Protein AF-A0A5K0WWY9-F1 (afdb_monomer_lite)

Organism: NCBI:txid210225

Radius of gyration: 15.37 Å; chains: 1; bounding box: 32×21×43 Å

Structure (mmCIF, N/CA/C/O backbone):
data_AF-A0A5K0WWY9-F1
#
_entry.id   AF-A0A5K0WWY9-F1
#
loop_
_atom_site.group_PDB
_atom_site.id
_atom_site.type_symbol
_atom_site.label_atom_id
_atom_site.label_alt_id
_atom_site.label_comp_id
_atom_site.label_asym_id
_atom_site.label_entity_id
_atom_site.label_seq_id
_atom_site.pdbx_PDB_ins_code
_atom_site.Cartn_x
_atom_site.Cartn_y
_atom_site.Cartn_z
_atom_site.occupancy
_atom_site.B_iso_or_equiv
_atom_site.auth_seq_id
_atom_site.auth_comp_id
_atom_site.auth_asym_id
_atom_site.auth_atom_id
_atom_site.pdbx_PDB_model_num
ATOM 1 N N . VAL A 1 1 ? 4.538 -7.293 -25.663 1.00 93.12 1 VAL A N 1
ATOM 2 C CA . VAL A 1 1 ? 4.011 -6.211 -24.795 1.00 93.12 1 VAL A CA 1
ATOM 3 C C . VAL A 1 1 ? 5.201 -5.432 -24.266 1.00 93.12 1 VAL A C 1
ATOM 5 O O . VAL A 1 1 ? 6.180 -6.070 -23.899 1.00 93.12 1 VAL A O 1
ATOM 8 N N . THR A 1 2 ? 5.145 -4.101 -24.273 1.00 95.62 2 THR A N 1
ATOM 9 C CA . THR A 1 2 ? 6.229 -3.233 -23.781 1.00 95.62 2 THR A CA 1
ATOM 10 C C . THR A 1 2 ? 5.798 -2.602 -22.461 1.00 95.62 2 THR A C 1
ATOM 12 O O . THR A 1 2 ? 4.670 -2.127 -22.364 1.00 95.62 2 THR A O 1
ATOM 15 N N . TYR A 1 3 ? 6.675 -2.603 -21.456 1.00 95.00 3 TYR A N 1
ATOM 16 C CA . TYR A 1 3 ? 6.398 -2.040 -20.132 1.00 95.00 3 TYR A CA 1
ATOM 17 C C . TYR A 1 3 ? 7.258 -0.798 -19.875 1.00 95.00 3 TYR A C 1
ATOM 19 O O . TYR A 1 3 ? 8.442 -0.790 -20.201 1.00 95.00 3 TYR A O 1
ATOM 27 N N . GLN A 1 4 ? 6.674 0.231 -19.256 1.00 96.31 4 GLN A N 1
ATOM 28 C CA . GLN A 1 4 ? 7.391 1.422 -18.790 1.00 96.31 4 GLN A CA 1
ATOM 29 C C . GLN A 1 4 ? 7.936 1.185 -17.380 1.00 96.31 4 GLN A C 1
ATOM 31 O O . GLN A 1 4 ? 7.170 0.863 -16.473 1.00 96.31 4 GLN A O 1
ATOM 36 N N . THR A 1 5 ? 9.241 1.373 -17.182 1.00 95.75 5 THR A N 1
ATOM 37 C CA . THR A 1 5 ? 9.944 0.927 -15.966 1.00 95.75 5 THR A CA 1
ATOM 38 C C . THR A 1 5 ? 10.241 2.028 -14.949 1.00 95.75 5 THR A C 1
ATOM 40 O O . THR A 1 5 ? 10.700 1.722 -13.852 1.00 95.75 5 THR A O 1
ATOM 43 N N . GLU A 1 6 ? 9.972 3.295 -15.271 1.00 96.56 6 GLU A N 1
ATOM 44 C CA . GLU A 1 6 ? 10.393 4.464 -14.475 1.00 96.56 6 GLU A CA 1
ATOM 45 C C . GLU A 1 6 ? 9.948 4.423 -13.002 1.00 96.56 6 GLU A C 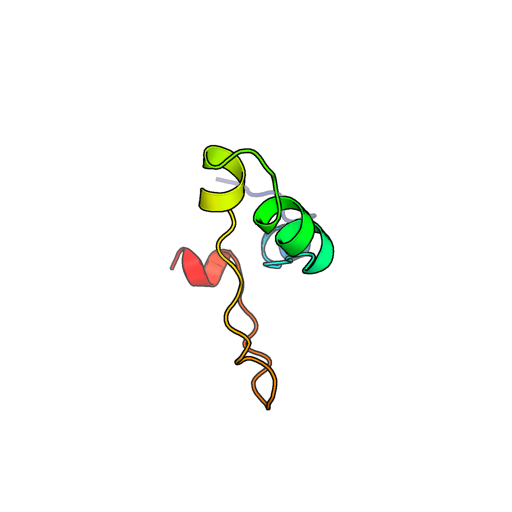1
ATOM 47 O O . GLU A 1 6 ? 10.671 4.896 -12.138 1.00 96.56 6 GLU A O 1
ATOM 52 N N . SER A 1 7 ? 8.798 3.807 -12.696 1.00 94.00 7 SER A N 1
ATOM 53 C CA . SER A 1 7 ? 8.229 3.724 -11.335 1.00 94.00 7 SER A CA 1
ATOM 54 C C . SER A 1 7 ? 8.227 2.311 -10.738 1.00 94.00 7 SER A C 1
ATOM 56 O O . SER A 1 7 ? 7.526 2.049 -9.761 1.00 94.00 7 SER A O 1
ATOM 58 N N . PHE A 1 8 ? 8.964 1.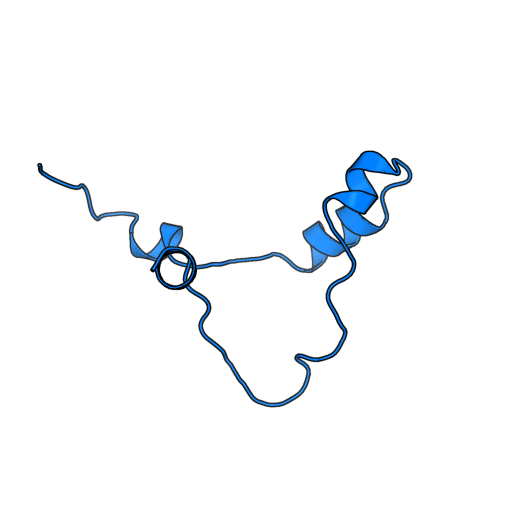360 -11.320 1.00 94.00 8 PHE A N 1
ATOM 59 C CA . PHE A 1 8 ? 8.920 -0.041 -10.876 1.00 94.00 8 PHE A CA 1
ATOM 60 C C . PHE A 1 8 ? 9.404 -0.228 -9.437 1.00 94.00 8 PHE A C 1
ATOM 62 O O . PHE A 1 8 ? 8.777 -0.970 -8.685 1.00 94.00 8 PHE A O 1
ATOM 69 N N . LEU A 1 9 ? 10.486 0.448 -9.042 1.00 91.81 9 LEU A N 1
ATOM 70 C CA . LEU A 1 9 ? 11.030 0.330 -7.687 1.00 91.81 9 LEU A CA 1
ATOM 71 C C . LEU A 1 9 ? 10.065 0.895 -6.641 1.00 91.81 9 LEU A C 1
ATOM 73 O O . LEU A 1 9 ? 9.799 0.226 -5.644 1.00 91.81 9 LEU A O 1
ATOM 77 N N . ASP A 1 10 ? 9.490 2.068 -6.907 1.00 90.75 10 ASP A N 1
ATOM 78 C CA . ASP A 1 10 ? 8.533 2.710 -6.004 1.00 90.75 10 ASP A CA 1
ATOM 79 C C . ASP A 1 10 ? 7.259 1.878 -5.855 1.00 90.75 10 ASP A C 1
ATOM 81 O O . ASP A 1 10 ? 6.800 1.642 -4.741 1.00 90.75 10 ASP A O 1
ATOM 85 N N . LYS A 1 11 ? 6.728 1.348 -6.966 1.00 92.12 11 LYS A N 1
ATOM 86 C CA . LYS A 1 11 ? 5.549 0.467 -6.956 1.00 92.12 11 LYS A CA 1
ATOM 87 C C . LYS A 1 11 ? 5.807 -0.873 -6.278 1.00 92.12 11 LYS A C 1
ATOM 89 O O . LYS A 1 11 ? 4.873 -1.476 -5.761 1.00 92.12 11 LYS A O 1
ATOM 94 N N . ASN A 1 12 ? 7.044 -1.365 -6.309 1.00 91.56 12 ASN A N 1
ATOM 95 C CA . ASN A 1 12 ? 7.385 -2.643 -5.697 1.00 91.56 12 ASN A CA 1
ATOM 96 C C . ASN A 1 12 ? 7.686 -2.524 -4.195 1.00 91.56 12 ASN A C 1
ATOM 98 O O . ASN A 1 12 ? 7.730 -3.539 -3.494 1.00 91.56 12 ASN A O 1
ATOM 102 N N . ARG A 1 13 ? 7.894 -1.304 -3.689 1.00 88.94 13 ARG A N 1
ATOM 103 C CA . ARG A 1 13 ? 8.148 -1.051 -2.275 1.00 88.94 13 ARG A CA 1
ATOM 104 C C . ARG A 1 13 ? 6.835 -1.113 -1.499 1.00 88.94 13 ARG A C 1
ATOM 106 O O . ARG A 1 13 ? 5.979 -0.247 -1.623 1.00 88.94 13 ARG A O 1
ATOM 113 N N . ASP A 1 14 ? 6.703 -2.135 -0.666 1.00 82.94 14 ASP A N 1
ATOM 114 C CA . ASP A 1 14 ? 5.562 -2.330 0.232 1.00 82.94 14 A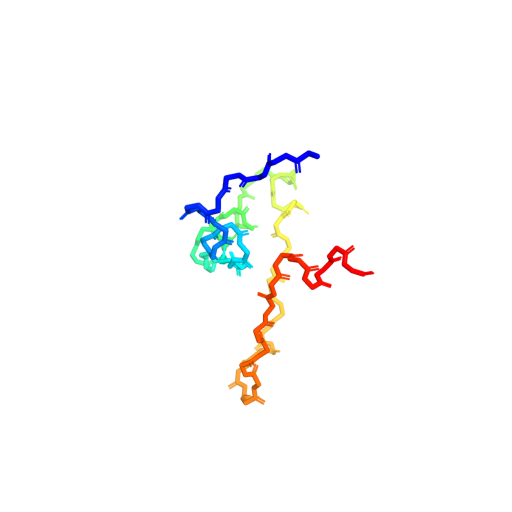SP A CA 1
ATOM 115 C C . ASP A 1 14 ? 5.678 -1.381 1.439 1.00 82.94 14 ASP A C 1
ATOM 117 O O . ASP A 1 14 ? 6.057 -1.776 2.542 1.00 82.94 14 ASP A O 1
ATOM 121 N N . TYR A 1 15 ? 5.473 -0.084 1.199 1.00 80.69 15 TYR A N 1
ATOM 122 C CA . TYR A 1 15 ? 5.599 0.956 2.215 1.00 80.69 15 TYR A CA 1
ATOM 123 C C . TYR A 1 15 ? 4.279 1.152 2.966 1.00 80.69 15 TYR A C 1
ATOM 125 O O . TYR A 1 15 ? 3.261 1.504 2.374 1.00 80.69 15 TYR A O 1
ATOM 133 N N . VAL A 1 16 ? 4.319 0.978 4.288 1.00 79.81 16 VAL A N 1
ATOM 134 C CA . VAL A 1 16 ? 3.200 1.270 5.189 1.00 79.81 16 VAL A CA 1
ATOM 135 C C . VAL A 1 16 ? 3.645 2.332 6.187 1.00 79.81 16 VAL A C 1
ATOM 137 O O . VAL A 1 16 ? 4.616 2.142 6.921 1.00 79.81 16 VAL A O 1
ATOM 140 N N . VAL A 1 17 ? 2.922 3.453 6.233 1.00 85.56 17 VAL A N 1
ATOM 141 C CA . VAL A 1 17 ? 3.107 4.468 7.277 1.00 85.56 17 VAL A CA 1
ATOM 142 C C . VAL A 1 17 ? 2.393 3.981 8.531 1.00 85.56 17 VAL A C 1
ATOM 144 O O . VAL A 1 17 ? 1.163 3.981 8.588 1.00 85.56 17 VAL A O 1
ATOM 147 N N . VAL A 1 18 ? 3.166 3.575 9.537 1.00 84.94 18 VAL A N 1
ATOM 148 C CA . VAL A 1 18 ? 2.638 3.046 10.807 1.00 84.94 18 VAL A CA 1
ATOM 149 C C . VAL A 1 18 ? 1.669 4.032 11.469 1.00 84.94 18 VAL A C 1
ATOM 151 O O . VAL A 1 18 ? 0.627 3.629 11.973 1.00 84.94 18 VAL A O 1
ATOM 154 N N . GLU A 1 19 ? 1.960 5.333 11.405 1.00 88.50 19 GLU A N 1
ATOM 155 C CA . GLU A 1 19 ? 1.093 6.381 11.954 1.00 88.50 19 GLU A CA 1
ATOM 156 C C . GLU A 1 19 ? -0.293 6.409 11.293 1.00 88.50 19 GLU A C 1
ATOM 158 O O . GLU A 1 19 ? -1.306 6.381 11.990 1.00 88.50 19 GLU A O 1
ATOM 163 N N . HIS A 1 20 ? -0.354 6.396 9.955 1.00 90.94 20 HIS A N 1
ATOM 164 C CA . HIS A 1 20 ? -1.628 6.372 9.231 1.00 90.94 20 HIS A CA 1
ATOM 165 C C . HIS A 1 20 ? -2.415 5.103 9.535 1.00 90.94 20 HIS A C 1
ATOM 167 O O . HIS A 1 20 ? -3.628 5.159 9.723 1.00 90.94 20 HIS A O 1
ATOM 173 N N . HIS A 1 21 ? -1.725 3.965 9.610 1.00 88.88 21 HIS A N 1
ATOM 174 C CA . HIS A 1 21 ? -2.356 2.708 9.971 1.00 88.88 21 HIS A CA 1
ATOM 175 C C . HIS A 1 21 ? -3.006 2.806 11.359 1.00 88.88 21 HIS A C 1
ATOM 177 O O . HIS A 1 21 ? -4.200 2.557 11.494 1.00 88.88 21 HIS A O 1
ATOM 183 N N . ASN A 1 22 ? -2.260 3.252 12.373 1.00 89.31 22 ASN A N 1
ATOM 184 C CA . ASN A 1 22 ? -2.756 3.392 13.745 1.00 89.31 22 ASN A CA 1
ATOM 185 C C . ASN A 1 22 ? -3.927 4.382 13.856 1.00 89.31 22 ASN A C 1
ATOM 187 O O . ASN A 1 22 ? -4.904 4.122 14.566 1.00 89.31 22 ASN A O 1
ATOM 191 N N . LEU A 1 23 ? -3.864 5.499 13.126 1.00 91.44 23 LEU A N 1
ATOM 192 C CA . LEU A 1 23 ? -4.960 6.462 13.051 1.00 91.44 23 LEU A CA 1
ATOM 193 C C . LEU A 1 23 ? -6.241 5.809 12.510 1.00 91.44 23 LEU A C 1
ATOM 195 O O . LEU A 1 23 ? -7.309 5.978 13.094 1.00 91.44 23 LEU A O 1
ATOM 199 N N . MET A 1 24 ? -6.139 5.018 11.441 1.00 92.62 24 MET A N 1
ATOM 200 C CA . MET A 1 24 ? -7.293 4.332 10.851 1.00 92.62 24 MET A CA 1
ATOM 201 C C . MET A 1 24 ? -7.812 3.191 11.738 1.00 92.62 24 MET A C 1
ATOM 203 O O . MET A 1 24 ? -9.027 3.043 11.877 1.00 92.62 24 MET A O 1
ATOM 207 N N . SER A 1 25 ? -6.923 2.448 12.407 1.00 91.56 25 SER A N 1
ATOM 208 C CA . SER A 1 25 ? -7.281 1.409 13.387 1.00 91.56 25 SER A CA 1
ATOM 209 C C . SER A 1 25 ? -8.067 1.963 14.581 1.00 91.56 25 SER A C 1
ATOM 211 O O . SER A 1 25 ? -8.929 1.277 15.120 1.00 91.56 25 SER A O 1
ATOM 213 N N . SER A 1 26 ? -7.789 3.204 14.998 1.00 92.88 26 SER A N 1
ATOM 214 C CA . SER A 1 26 ? -8.465 3.875 16.124 1.00 92.88 26 SER A CA 1
ATOM 215 C C . SER A 1 26 ? -9.757 4.609 15.739 1.00 92.88 26 SER A C 1
ATOM 217 O O . SER A 1 26 ? -10.368 5.288 16.570 1.00 92.88 26 SER A O 1
ATOM 219 N N . SER A 1 27 ? -10.197 4.4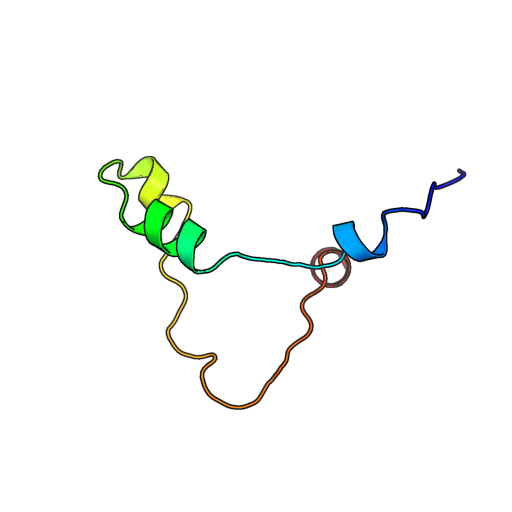82 14.483 1.00 93.38 27 SER A N 1
ATOM 220 C CA . SER A 1 27 ? -11.422 5.116 14.003 1.00 93.38 27 SER A CA 1
ATOM 221 C C . SER A 1 27 ? -12.645 4.675 14.812 1.00 93.38 27 SER A C 1
ATOM 223 O O . SER A 1 27 ? -12.843 3.499 15.103 1.00 93.38 27 SER A O 1
ATOM 225 N N . LYS A 1 28 ? -13.536 5.627 15.116 1.00 94.50 28 LYS A N 1
ATOM 226 C CA . LYS A 1 28 ? -14.829 5.346 15.769 1.00 94.50 28 LYS A CA 1
ATOM 227 C C . LYS A 1 28 ? -15.796 4.571 14.863 1.00 94.50 28 LYS A C 1
ATOM 229 O O . LYS A 1 28 ? -16.791 4.039 15.346 1.00 94.50 28 LYS A O 1
ATOM 234 N N . CYS A 1 29 ? -15.539 4.538 13.553 1.00 95.38 29 CYS A N 1
ATOM 235 C CA . CYS A 1 29 ? -16.315 3.748 12.606 1.00 95.38 29 CYS A CA 1
ATOM 236 C C . CYS A 1 29 ? -15.784 2.313 12.588 1.00 95.38 29 CYS A C 1
ATOM 238 O O . CYS A 1 29 ? -14.672 2.067 12.121 1.00 95.38 29 CYS A O 1
ATOM 240 N N . THR A 1 30 ? -16.602 1.367 13.048 1.00 92.25 30 THR A N 1
ATOM 241 C CA . THR A 1 30 ? -16.239 -0.056 13.140 1.00 92.25 30 THR A CA 1
ATOM 242 C C . THR A 1 30 ? -15.845 -0.657 11.792 1.00 92.25 30 THR A C 1
ATOM 244 O O . THR A 1 30 ? -14.928 -1.469 11.740 1.00 92.25 30 THR A O 1
ATOM 247 N N . PHE A 1 31 ? -16.475 -0.219 10.695 1.00 93.81 31 PHE A N 1
ATOM 248 C CA . PHE A 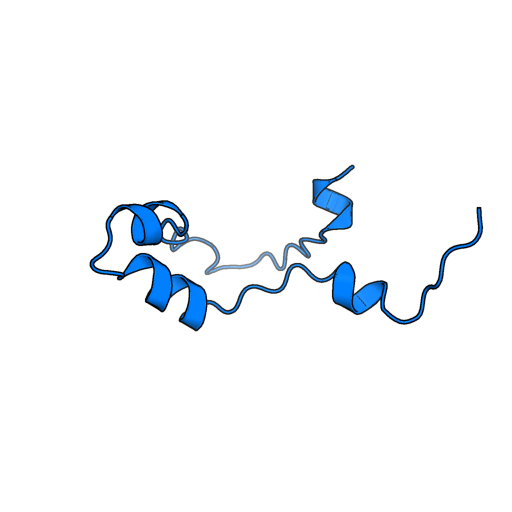1 31 ? -16.096 -0.634 9.343 1.00 93.81 31 PHE A CA 1
ATOM 249 C C . PHE A 1 31 ? -14.661 -0.219 9.004 1.00 93.81 31 PHE A C 1
ATOM 251 O O . PHE A 1 31 ? -13.883 -1.038 8.530 1.00 93.81 31 PHE A O 1
ATOM 258 N N . ILE A 1 32 ? -14.289 1.033 9.292 1.00 92.75 32 ILE A N 1
ATOM 259 C CA . ILE A 1 32 ? -12.944 1.544 9.004 1.00 92.75 32 ILE A CA 1
ATOM 260 C C . ILE A 1 32 ? -11.916 0.869 9.912 1.00 92.75 32 ILE A C 1
ATOM 262 O O . ILE A 1 32 ? -10.928 0.351 9.407 1.00 92.75 32 ILE A O 1
ATOM 266 N N . ALA A 1 33 ? -12.164 0.809 11.222 1.00 91.75 33 ALA A N 1
ATOM 267 C CA . ALA A 1 33 ? -11.259 0.143 12.158 1.00 91.75 33 ALA A CA 1
ATOM 268 C C . ALA A 1 33 ? -11.039 -1.340 11.795 1.00 91.75 33 ALA A C 1
ATOM 270 O O . ALA A 1 33 ? -9.924 -1.845 11.898 1.00 91.75 33 ALA A O 1
ATOM 271 N N . GLY A 1 34 ? -12.077 -2.022 11.294 1.00 90.12 34 GLY A N 1
ATOM 272 C CA . GLY A 1 34 ? -11.998 -3.413 10.841 1.00 90.12 34 GLY A CA 1
ATOM 273 C C . GLY A 1 34 ? -11.157 -3.638 9.578 1.00 90.12 34 GLY A C 1
ATOM 274 O O . GLY A 1 34 ? -10.652 -4.742 9.388 1.00 90.12 34 GLY A O 1
ATOM 275 N N . LEU A 1 35 ? -10.965 -2.619 8.731 1.00 93.06 35 LEU A N 1
ATOM 276 C CA . LEU A 1 35 ? -10.097 -2.707 7.546 1.00 93.06 35 LEU A CA 1
ATOM 277 C C . LEU A 1 35 ? -8.603 -2.592 7.887 1.00 93.06 35 LEU A C 1
ATOM 279 O O . LEU A 1 35 ? -7.766 -3.010 7.089 1.00 93.06 35 LEU A O 1
ATOM 283 N N . PHE A 1 36 ? -8.270 -2.036 9.053 1.00 91.25 36 PHE A N 1
ATOM 284 C CA . PHE A 1 36 ? -6.898 -1.778 9.495 1.00 91.25 36 PHE A CA 1
ATOM 285 C C . PHE A 1 36 ? -6.667 -2.423 10.872 1.00 91.25 36 PHE A C 1
ATOM 287 O O . PHE A 1 36 ? -6.641 -1.716 11.882 1.00 91.25 36 PHE A O 1
ATOM 294 N N . PRO A 1 37 ? -6.542 -3.760 10.965 1.00 84.88 37 PRO A N 1
ATOM 295 C CA . PRO A 1 37 ? -6.334 -4.441 12.243 1.00 84.88 37 PRO A CA 1
ATOM 296 C C . PRO A 1 37 ? -4.976 -4.066 12.843 1.00 84.88 37 PRO A C 1
ATOM 298 O O . PRO A 1 37 ? -3.990 -4.013 12.116 1.00 84.88 37 PRO A O 1
ATOM 301 N N . SER A 1 38 ? -4.903 -3.835 14.160 1.00 78.00 38 SER A N 1
ATOM 302 C CA . SER A 1 38 ? -3.651 -3.472 14.841 1.00 78.00 38 SER A CA 1
ATOM 303 C C . SER A 1 38 ? -2.515 -4.420 14.450 1.00 78.00 38 SER A C 1
ATOM 305 O O . SER A 1 38 ? -2.644 -5.637 14.612 1.00 78.00 38 SER A O 1
ATOM 307 N N . LEU A 1 39 ? -1.411 -3.865 13.943 1.00 71.25 39 LEU A N 1
ATOM 308 C CA . LEU A 1 39 ? -0.235 -4.664 13.616 1.00 71.25 39 LEU A CA 1
ATOM 309 C C . LEU A 1 39 ? 0.265 -5.371 14.891 1.00 71.25 39 LEU A C 1
ATOM 311 O O . LEU A 1 39 ? 0.320 -4.731 15.944 1.00 71.25 39 LEU A O 1
ATOM 315 N N . PRO A 1 40 ? 0.621 -6.666 14.832 1.00 64.50 40 PRO A N 1
ATOM 316 C CA . PRO A 1 40 ? 1.199 -7.357 15.979 1.00 64.50 40 PRO A CA 1
ATOM 317 C C . PRO A 1 40 ? 2.505 -6.669 16.415 1.00 64.50 40 PRO A C 1
ATOM 319 O O . PRO A 1 40 ? 3.342 -6.354 15.573 1.00 64.50 40 PRO A O 1
ATOM 322 N N . GLU A 1 41 ? 2.702 -6.473 17.726 1.00 57.41 41 GLU A N 1
ATOM 323 C CA . GLU A 1 41 ? 3.887 -5.824 18.345 1.00 57.41 41 GLU A CA 1
ATOM 324 C C . GLU A 1 41 ? 5.235 -6.548 18.090 1.00 57.41 41 GLU A C 1
ATOM 326 O O . GLU A 1 41 ? 6.308 -6.085 18.489 1.00 57.41 41 GLU A O 1
ATOM 331 N N . GLU A 1 42 ? 5.2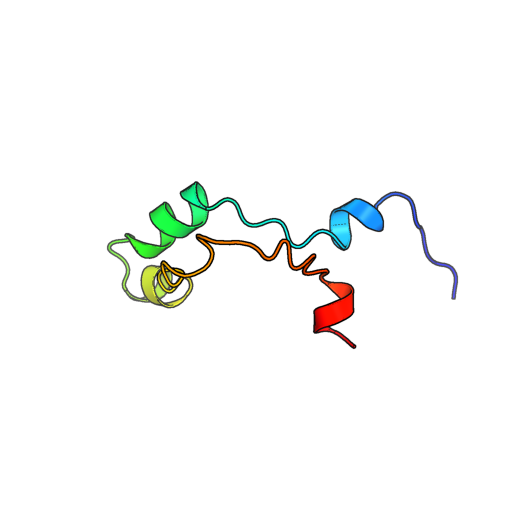17 -7.672 17.376 1.00 49.25 42 GLU A N 1
ATOM 332 C CA . GLU A 1 42 ? 6.359 -8.553 17.136 1.00 49.25 42 GLU A CA 1
ATOM 333 C C . GLU A 1 42 ? 6.983 -8.342 15.745 1.00 49.25 42 GLU A C 1
ATOM 335 O O . GLU A 1 42 ? 7.003 -9.223 14.887 1.00 49.25 42 GLU A O 1
ATOM 340 N N . SER A 1 43 ? 7.575 -7.168 15.523 1.00 47.25 43 SER A N 1
ATOM 341 C CA . SER A 1 43 ? 8.713 -7.040 14.593 1.00 47.25 43 SER A CA 1
ATOM 342 C C . SER A 1 43 ? 9.906 -6.336 15.243 1.00 47.25 43 SER A C 1
ATOM 344 O O . SER A 1 43 ? 10.766 -5.776 14.563 1.00 47.25 43 SER A O 1
ATOM 346 N N . SER A 1 44 ? 9.954 -6.350 16.576 1.00 48.66 44 SER A N 1
ATOM 347 C CA . SER A 1 44 ? 10.886 -5.552 17.373 1.00 48.66 44 SER A CA 1
ATOM 348 C C . SER A 1 44 ? 12.311 -6.106 17.447 1.00 48.66 44 SER A C 1
ATOM 350 O O . SER A 1 44 ? 13.177 -5.431 17.996 1.00 48.66 44 SER A O 1
ATOM 352 N N . LYS A 1 45 ? 12.633 -7.288 16.902 1.00 50.47 45 LYS A N 1
ATOM 353 C CA . LYS A 1 45 ? 14.017 -7.801 16.926 1.00 50.47 45 LYS A CA 1
ATOM 354 C C . LYS A 1 45 ? 14.366 -8.576 15.655 1.00 50.47 45 LYS A C 1
ATOM 356 O O . LYS A 1 45 ? 13.893 -9.679 15.435 1.00 50.47 45 LYS A O 1
ATOM 361 N N . SER A 1 46 ? 15.259 -7.996 14.852 1.00 49.09 46 SER A N 1
ATOM 362 C CA . SER A 1 46 ? 16.083 -8.688 13.852 1.00 49.09 46 SER A CA 1
ATOM 363 C C . SER A 1 46 ? 15.342 -9.553 12.819 1.00 49.09 46 SER A C 1
ATOM 365 O O . SER A 1 46 ? 15.450 -10.775 12.799 1.00 49.09 46 SER A O 1
ATOM 367 N N . SER A 1 47 ? 14.638 -8.915 11.886 1.00 51.00 47 SER A N 1
ATOM 368 C CA . SER A 1 47 ? 14.589 -9.396 10.500 1.00 51.00 47 SER A CA 1
ATOM 369 C C . SER A 1 47 ? 14.022 -8.297 9.609 1.00 51.00 47 SER A C 1
ATOM 371 O O . SER A 1 47 ? 12.813 -8.140 9.482 1.00 51.00 47 SER A O 1
ATOM 373 N N . TYR A 1 48 ? 14.895 -7.515 8.968 1.00 57.47 48 TYR A N 1
ATOM 374 C CA . TYR A 1 48 ? 14.486 -6.709 7.817 1.00 57.47 48 TYR A CA 1
ATOM 375 C C . TYR A 1 48 ? 14.066 -7.679 6.701 1.00 57.47 48 TYR A C 1
ATOM 377 O O . TYR A 1 48 ? 14.856 -8.075 5.846 1.00 57.47 48 TYR A O 1
ATOM 385 N N . LYS A 1 49 ? 12.826 -8.163 6.765 1.00 64.00 49 LYS A N 1
ATOM 386 C CA . LYS A 1 49 ? 12.179 -8.906 5.692 1.00 64.00 49 LYS A CA 1
ATOM 387 C C . LYS A 1 49 ? 11.755 -7.849 4.690 1.00 64.00 49 LYS A C 1
ATOM 389 O O . LYS A 1 49 ? 10.744 -7.182 4.884 1.00 64.00 49 LYS A O 1
ATOM 394 N N . PHE A 1 50 ? 12.558 -7.663 3.646 1.00 68.31 50 PHE A N 1
ATOM 395 C CA . PHE A 1 50 ? 12.138 -6.879 2.492 1.00 68.31 50 PHE A CA 1
ATOM 396 C C . PHE A 1 50 ? 10.901 -7.552 1.886 1.00 68.31 50 PHE A C 1
ATOM 398 O O . PHE A 1 50 ? 10.997 -8.536 1.152 1.00 68.31 50 PHE A O 1
ATOM 405 N N . SER A 1 51 ? 9.731 -7.054 2.274 1.00 73.25 51 SER A N 1
ATOM 406 C CA . SER A 1 51 ? 8.460 -7.384 1.656 1.00 73.25 51 SER A CA 1
ATOM 407 C C . SER A 1 51 ? 8.353 -6.525 0.406 1.00 73.25 51 SER A C 1
ATOM 409 O O . SER A 1 51 ? 8.418 -5.299 0.482 1.00 73.25 51 SER A O 1
ATOM 411 N N . SER A 1 52 ? 8.260 -7.167 -0.754 1.00 87.88 52 SER A N 1
ATOM 412 C CA . SER A 1 52 ? 7.982 -6.472 -2.005 1.00 87.88 52 SER A CA 1
ATOM 413 C C . SER A 1 52 ? 6.596 -6.850 -2.486 1.00 87.88 52 SER A C 1
ATOM 415 O O . SER A 1 52 ? 6.147 -7.979 -2.261 1.00 87.88 52 SER A O 1
ATOM 417 N N . VAL A 1 53 ? 5.928 -5.916 -3.155 1.00 90.06 53 VAL A N 1
ATOM 418 C CA . VAL A 1 53 ? 4.602 -6.154 -3.728 1.00 90.06 53 VAL A CA 1
ATOM 419 C C . VAL A 1 53 ? 4.667 -7.365 -4.661 1.00 90.06 53 VAL A C 1
ATOM 421 O O . VAL A 1 53 ? 3.895 -8.304 -4.496 1.00 90.06 53 VAL A O 1
ATOM 424 N N . ALA A 1 54 ? 5.667 -7.431 -5.542 1.00 91.44 54 ALA A N 1
ATOM 425 C CA . ALA A 1 54 ? 5.865 -8.545 -6.466 1.00 91.44 54 ALA A CA 1
ATOM 426 C C . ALA A 1 54 ? 6.068 -9.896 -5.760 1.00 91.44 54 ALA A C 1
ATOM 428 O O . ALA A 1 54 ? 5.564 -10.906 -6.242 1.00 91.44 54 ALA A O 1
ATOM 429 N N . THR A 1 55 ? 6.752 -9.935 -4.609 1.00 88.38 55 THR A N 1
ATOM 430 C CA . THR A 1 55 ? 6.927 -11.182 -3.842 1.00 88.38 55 THR A CA 1
ATOM 431 C C . THR A 1 55 ? 5.590 -11.726 -3.338 1.00 88.38 55 THR A C 1
ATOM 433 O O . THR A 1 55 ? 5.428 -12.939 -3.301 1.00 88.38 55 THR A O 1
ATOM 436 N N . LYS A 1 56 ? 4.634 -10.857 -2.976 1.00 85.81 56 LYS A N 1
ATOM 437 C CA . LYS A 1 56 ? 3.283 -11.266 -2.546 1.00 85.81 56 LYS A CA 1
ATOM 438 C C . LYS A 1 56 ? 2.408 -11.774 -3.698 1.00 85.81 56 LYS A C 1
ATOM 440 O O . LYS A 1 56 ? 1.449 -12.491 -3.444 1.00 85.81 56 LYS A O 1
ATOM 445 N N . PHE A 1 57 ? 2.712 -11.376 -4.934 1.00 90.19 57 PHE A N 1
ATOM 446 C CA . PHE A 1 57 ? 1.990 -11.805 -6.138 1.00 90.19 57 PHE A CA 1
ATOM 447 C C . PHE A 1 57 ? 2.557 -13.081 -6.783 1.00 90.19 57 PHE A C 1
ATOM 449 O O . PHE A 1 57 ? 1.894 -13.639 -7.654 1.00 90.19 57 PHE A O 1
ATOM 456 N N . LYS A 1 58 ? 3.770 -13.510 -6.409 1.00 86.38 58 LYS A N 1
ATOM 457 C CA . LYS A 1 58 ? 4.416 -14.718 -6.942 1.00 86.38 58 LYS A CA 1
ATOM 458 C C . LYS A 1 58 ? 3.842 -15.983 -6.314 1.00 86.38 58 LYS A C 1
ATOM 460 O O . LYS A 1 58 ? 3.604 -16.935 -7.085 1.00 86.38 58 LYS A O 1
#

InterPro domains:
  IPR001609 Myosin head, motor domain-like [PS51456] (1-58)
  IPR027417 P-loop containing nucleoside triphosphate hydrolase [SSF52540] (1-57)

Foldseek 3Di:
DDDDCPCVVVQFQPDDDLVVLVVQLPDPDPVSVVVRDRDPPPPPDDDPPRRTPVVVVD

pLDDT: mean 83.08, std 14.73, range [47.25, 96.56]

Secondary structure (DSSP, 8-state):
-----TTHHHHHB----HHHHHHHHT-SSHHHHHHSPPPPSTT-SS-----BHHHHH-

Sequence (58 aa):
VTYQTESFLDKNRDYVVVEHHNLMSSSKCTFIAGLFPSLPEESSKSSYKFSSVATKFK